Protein AF-A0A8S9TNY2-F1 (afdb_monomer)

Foldseek 3Di:
DLPDQWDQDPVGIDGLCVVCVPPQKDKDWDADDDPDPDPVSLPDDDPGWIFIAGSVRHGQGTRLVVLPVVDPDPVSSVVVSVVSNVVVPDD

InterPro domains:
  IPR036249 Thioredoxin-like superfamily [SSF52833] (18-62)

Sequence (91 aa):
KRLGSTIVSRRGETSTQEALANKTVVGLYFTASPFPTTCGRYDVKTIPTLIFVDANGDVVEREGRRSIENNTTLHKIWDHVSLSRLKAAMP

Structure (mmCIF, N/CA/C/O backbone):
data_AF-A0A8S9TNY2-F1
#
_entry.id   AF-A0A8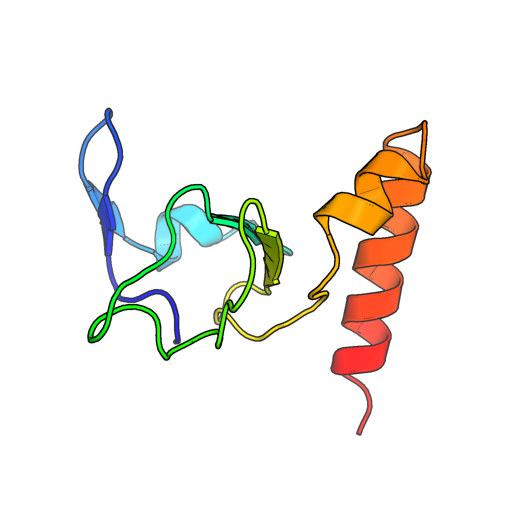S9TNY2-F1
#
loop_
_atom_site.group_PDB
_atom_site.id
_atom_site.type_symbol
_atom_site.label_atom_id
_atom_site.label_alt_id
_atom_site.label_comp_id
_atom_site.label_asym_id
_atom_site.label_entity_id
_atom_site.label_seq_id
_atom_site.pdbx_PDB_ins_code
_atom_site.Cartn_x
_atom_site.Cartn_y
_atom_site.Cartn_z
_atom_site.occupancy
_atom_site.B_iso_or_equiv
_atom_site.auth_seq_id
_atom_site.auth_comp_id
_atom_site.auth_asym_id
_atom_site.auth_atom_id
_atom_site.pdbx_PDB_model_num
ATOM 1 N N . LYS A 1 1 ? -1.018 -7.080 14.549 1.00 65.38 1 LYS A N 1
ATOM 2 C CA . LYS A 1 1 ? -1.322 -6.078 13.494 1.00 65.38 1 LYS A CA 1
ATOM 3 C C . LYS A 1 1 ? -0.048 -5.306 13.148 1.00 65.38 1 LYS A C 1
ATOM 5 O O . LYS A 1 1 ? 0.501 -4.643 14.022 1.00 65.38 1 LYS A O 1
ATOM 10 N N . ARG A 1 2 ? 0.472 -5.430 11.920 1.00 79.81 2 ARG A N 1
ATOM 11 C CA . ARG A 1 2 ? 1.786 -4.880 11.514 1.00 79.81 2 ARG A CA 1
ATOM 12 C C . ARG A 1 2 ? 1.781 -3.360 11.277 1.00 79.81 2 ARG A C 1
ATOM 14 O O . ARG A 1 2 ? 2.845 -2.745 11.337 1.00 79.81 2 ARG A O 1
ATOM 21 N N . LEU A 1 3 ? 0.604 -2.754 11.081 1.00 86.06 3 LEU A N 1
ATOM 22 C CA . LEU A 1 3 ? 0.409 -1.336 10.718 1.00 86.06 3 LEU A CA 1
ATOM 23 C C . LEU A 1 3 ? 0.240 -0.358 11.904 1.00 86.06 3 LEU A C 1
ATOM 25 O O . LEU A 1 3 ? -0.054 0.810 11.686 1.00 86.06 3 LEU A O 1
ATOM 29 N N . GLY A 1 4 ? 0.424 -0.806 13.152 1.00 88.00 4 GLY A N 1
ATOM 30 C CA . GLY A 1 4 ? 0.196 0.039 14.336 1.00 88.00 4 GLY A CA 1
ATOM 31 C C . GLY A 1 4 ? -1.288 0.357 14.583 1.00 88.00 4 GLY A C 1
ATOM 32 O O . GLY A 1 4 ? -2.164 -0.078 13.832 1.00 88.00 4 GLY A O 1
ATOM 33 N N . SER A 1 5 ? -1.582 1.071 15.672 1.00 92.25 5 SER A N 1
ATOM 34 C CA . SER A 1 5 ? -2.951 1.421 16.092 1.00 92.25 5 SER A CA 1
ATOM 35 C C . SER A 1 5 ? -3.486 2.709 15.467 1.00 92.25 5 SER A C 1
ATOM 37 O O . SER A 1 5 ? -4.703 2.878 15.407 1.00 92.25 5 SER A O 1
ATOM 39 N N . THR A 1 6 ? -2.597 3.581 14.990 1.00 93.50 6 THR A N 1
ATOM 40 C CA . THR A 1 6 ? -2.929 4.924 14.507 1.00 93.50 6 THR A CA 1
ATOM 41 C C . THR A 1 6 ? -2.347 5.150 13.114 1.00 93.50 6 THR A C 1
ATOM 43 O O . THR A 1 6 ? -1.181 4.836 12.870 1.00 93.50 6 THR A O 1
ATOM 46 N N . ILE A 1 7 ? -3.144 5.729 12.214 1.00 91.38 7 ILE A N 1
ATOM 47 C CA . ILE A 1 7 ? -2.691 6.261 10.927 1.00 91.38 7 ILE A CA 1
ATOM 48 C C . ILE A 1 7 ? -2.586 7.775 11.050 1.00 91.38 7 ILE A C 1
ATOM 50 O O . ILE A 1 7 ? -3.563 8.450 11.375 1.00 91.38 7 ILE A O 1
ATOM 54 N N . VAL A 1 8 ? -1.405 8.301 10.738 1.00 91.88 8 VAL A N 1
ATOM 55 C CA . VAL A 1 8 ? -1.146 9.740 10.668 1.00 91.88 8 VAL A CA 1
ATOM 56 C C . VAL A 1 8 ? -1.300 10.194 9.221 1.00 91.88 8 VAL A C 1
ATOM 58 O O . VAL A 1 8 ? -0.713 9.613 8.307 1.00 91.88 8 VAL A O 1
ATOM 61 N N . SER A 1 9 ? -2.091 11.239 8.999 1.00 89.25 9 SER A N 1
ATOM 62 C CA . SER A 1 9 ? -2.296 11.838 7.681 1.00 89.25 9 SER A CA 1
ATOM 63 C C . SER A 1 9 ? -2.243 13.362 7.762 1.00 89.25 9 SER A C 1
ATOM 65 O O . SER A 1 9 ? -2.317 13.948 8.839 1.00 89.25 9 SER A O 1
ATOM 67 N N . ARG A 1 10 ? -2.216 14.039 6.607 1.00 92.12 10 ARG A N 1
ATOM 68 C CA . ARG A 1 10 ? -2.347 15.508 6.558 1.00 92.12 10 ARG A CA 1
ATOM 69 C C . ARG A 1 10 ? -3.668 16.011 7.169 1.00 92.12 10 ARG A C 1
ATOM 71 O O . ARG A 1 10 ? -3.744 17.165 7.565 1.00 92.12 10 ARG A O 1
ATOM 78 N N . ARG A 1 11 ? -4.708 15.170 7.226 1.00 90.69 11 ARG A N 1
ATOM 79 C CA . ARG A 1 11 ? -6.027 15.509 7.792 1.00 90.69 11 ARG A CA 1
ATOM 80 C C . ARG A 1 11 ? -6.116 15.259 9.301 1.00 90.69 11 ARG A C 1
ATOM 82 O O . ARG A 1 11 ? -7.188 15.430 9.867 1.00 90.69 11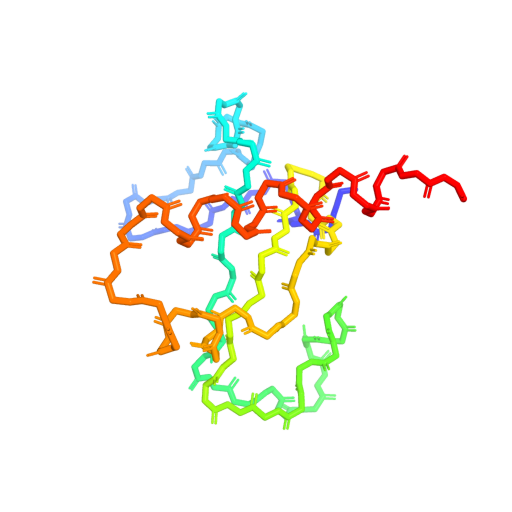 ARG A O 1
ATOM 89 N N . GLY A 1 12 ? -5.017 14.844 9.927 1.00 93.50 12 GLY A N 1
ATOM 90 C CA . GLY A 1 12 ? -4.969 14.429 11.323 1.00 93.50 12 GLY A CA 1
ATOM 91 C C . GLY A 1 12 ? -4.777 12.923 11.480 1.00 93.50 12 GLY A C 1
ATOM 92 O O . GLY A 1 12 ? -4.484 12.200 10.516 1.00 93.50 12 GLY A O 1
ATOM 93 N N . GLU A 1 13 ? -4.923 12.481 12.722 1.00 95.69 13 GLU A N 1
ATOM 94 C CA . GLU A 1 13 ? -4.755 11.095 13.146 1.00 95.69 13 GLU A CA 1
ATOM 95 C C . GLU A 1 13 ? -6.103 10.372 13.221 1.00 95.69 13 GLU A C 1
ATOM 97 O O . GLU A 1 13 ? -7.122 10.955 13.584 1.00 95.69 13 GLU A O 1
ATOM 102 N N . THR A 1 14 ? -6.113 9.087 12.880 1.00 94.88 14 THR A N 1
ATOM 103 C CA . THR A 1 14 ? -7.290 8.215 13.003 1.00 94.88 14 THR A CA 1
ATOM 104 C C . THR A 1 14 ? -6.860 6.811 13.411 1.00 94.88 14 THR A C 1
ATOM 106 O O . THR A 1 14 ? -5.696 6.433 13.244 1.00 94.88 14 THR A O 1
ATOM 109 N N . SER A 1 15 ? -7.786 6.011 13.936 1.00 94.50 15 SER A N 1
ATOM 110 C CA . SER A 1 15 ? -7.479 4.623 14.261 1.00 94.50 15 SER A CA 1
ATOM 111 C C . SER A 1 15 ? -7.233 3.808 12.984 1.00 94.50 15 SER A C 1
ATOM 113 O O . SER A 1 15 ? -7.982 3.877 12.007 1.00 94.50 15 SER A O 1
ATOM 115 N N . THR A 1 16 ? -6.204 2.960 12.992 1.00 93.06 16 THR A N 1
ATOM 116 C CA . THR A 1 16 ? -5.927 2.020 11.891 1.00 93.06 16 THR A CA 1
ATOM 117 C C . THR A 1 16 ? -7.084 1.040 11.686 1.00 93.06 16 THR A C 1
ATOM 119 O O . THR A 1 16 ? -7.228 0.451 10.621 1.00 93.06 16 THR A O 1
ATOM 122 N N . GLN A 1 17 ? -7.900 0.790 12.711 1.00 90.81 17 GLN A N 1
ATOM 123 C CA . GLN A 1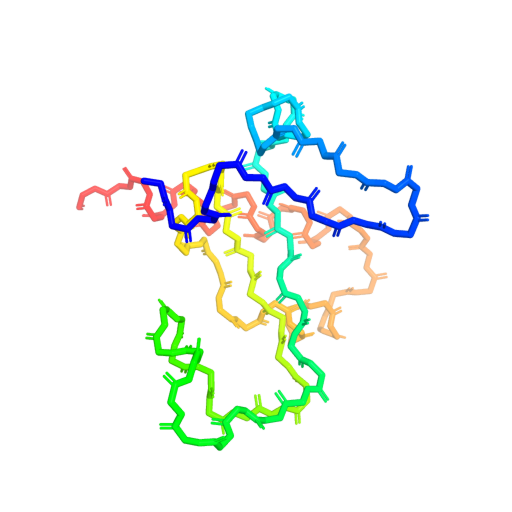 17 ? -9.095 -0.039 12.572 1.00 90.81 17 GLN A CA 1
ATOM 124 C C . GLN A 1 17 ? -10.159 0.655 11.724 1.00 90.81 17 GLN A C 1
ATOM 126 O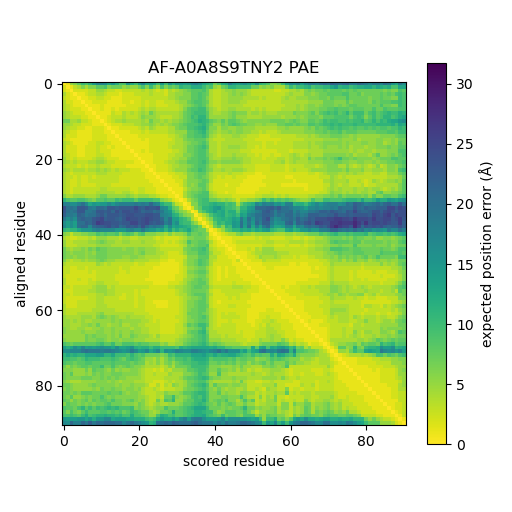 O . GLN A 1 17 ? -10.612 0.072 10.746 1.00 90.81 17 GLN A O 1
ATOM 131 N N . GLU A 1 18 ? -10.515 1.890 12.064 1.00 91.75 18 GLU A N 1
ATOM 132 C CA . GLU A 1 18 ? -11.529 2.665 11.349 1.00 91.75 18 GLU A CA 1
ATOM 133 C C . GLU A 1 18 ? -11.104 2.948 9.906 1.00 91.75 18 GLU A C 1
ATOM 135 O O . GLU A 1 18 ? -11.849 2.667 8.967 1.00 91.75 18 GLU A O 1
ATOM 140 N N . ALA A 1 19 ? -9.861 3.394 9.708 1.00 90.75 19 ALA A N 1
ATOM 141 C CA . ALA A 1 19 ? -9.339 3.704 8.382 1.00 90.75 19 ALA A CA 1
ATOM 142 C C . ALA A 1 19 ? -9.335 2.496 7.425 1.00 90.75 19 ALA A C 1
ATOM 144 O O . ALA A 1 19 ? -9.443 2.664 6.205 1.00 90.75 19 ALA A O 1
ATOM 145 N N . LEU A 1 20 ? -9.212 1.279 7.969 1.00 91.50 20 LEU A N 1
ATOM 146 C CA . LEU A 1 20 ? -9.125 0.038 7.196 1.00 91.50 20 LEU A CA 1
ATOM 147 C C . LEU A 1 20 ? -10.403 -0.814 7.234 1.00 91.50 20 LEU A C 1
ATOM 149 O O . LEU A 1 20 ? -10.433 -1.844 6.568 1.00 91.50 20 LEU A O 1
ATOM 153 N N . ALA A 1 21 ? -11.458 -0.405 7.949 1.00 89.75 21 ALA A N 1
ATOM 154 C CA . ALA A 1 21 ? -12.630 -1.244 8.237 1.00 89.75 21 ALA A CA 1
ATOM 155 C C . ALA A 1 21 ? -13.293 -1.855 6.987 1.00 89.75 21 ALA A C 1
ATOM 157 O O . ALA A 1 21 ? -13.743 -2.994 7.014 1.00 89.75 21 ALA A O 1
ATOM 158 N N . ASN A 1 22 ? -13.292 -1.117 5.874 1.00 89.75 22 ASN A N 1
ATOM 159 C CA . ASN A 1 22 ? -13.882 -1.537 4.598 1.00 89.75 22 ASN A CA 1
ATOM 160 C C . ASN A 1 22 ? -12.827 -1.681 3.486 1.00 89.75 22 ASN A C 1
ATOM 162 O O . ASN A 1 22 ? -13.117 -1.476 2.307 1.00 89.75 22 ASN A O 1
ATOM 166 N N . LYS A 1 23 ? -11.567 -1.936 3.854 1.00 90.88 23 LYS A N 1
ATOM 167 C CA . LYS A 1 23 ? -10.444 -2.086 2.923 1.00 90.88 23 LYS A CA 1
ATOM 168 C C . LYS A 1 23 ? -9.993 -3.541 2.936 1.00 90.88 23 LYS A C 1
ATOM 170 O O . LYS A 1 23 ? -9.572 -4.063 3.961 1.00 90.88 23 LYS A O 1
ATOM 175 N N . THR A 1 24 ? -10.064 -4.191 1.782 1.00 89.06 24 THR A N 1
ATOM 176 C CA . THR A 1 24 ? -9.585 -5.570 1.613 1.00 89.06 24 THR A CA 1
ATOM 177 C C . THR A 1 24 ? -8.077 -5.634 1.391 1.00 89.06 24 THR A C 1
ATOM 179 O O . THR A 1 24 ? -7.443 -6.600 1.806 1.00 89.06 24 THR A O 1
ATOM 182 N N . VAL A 1 25 ? -7.514 -4.607 0.749 1.00 91.56 25 VAL A N 1
ATOM 183 C CA . VAL A 1 25 ? -6.089 -4.471 0.441 1.00 91.56 25 VAL A CA 1
ATOM 184 C C . VAL A 1 25 ? -5.658 -3.016 0.633 1.00 91.56 25 VAL A C 1
ATOM 186 O O . VAL A 1 25 ? -6.419 -2.086 0.353 1.00 91.56 25 VAL A O 1
ATOM 189 N N . VAL A 1 26 ? -4.425 -2.822 1.097 1.00 92.75 26 VAL A N 1
ATOM 190 C CA . VAL A 1 26 ? -3.766 -1.527 1.290 1.00 92.75 26 VAL A CA 1
ATOM 191 C C . VAL A 1 26 ? -2.444 -1.519 0.526 1.00 92.75 26 VAL A C 1
ATOM 193 O O . VAL A 1 26 ? -1.667 -2.464 0.624 1.00 92.75 26 VAL A O 1
ATOM 196 N N . GLY A 1 27 ? -2.171 -0.452 -0.227 1.00 92.94 27 GLY A N 1
ATOM 197 C CA . GLY A 1 27 ? -0.874 -0.231 -0.869 1.00 92.94 27 GLY A CA 1
ATOM 198 C C . GLY A 1 27 ? 0.058 0.590 0.023 1.00 92.94 27 GLY A C 1
ATOM 199 O O . GLY A 1 27 ? -0.285 1.705 0.412 1.00 92.94 27 GLY A O 1
ATOM 200 N N . LEU A 1 28 ? 1.239 0.058 0.325 1.00 92.00 28 LEU A N 1
ATOM 201 C CA . LEU A 1 28 ? 2.317 0.746 1.031 1.00 92.00 28 LEU A CA 1
ATOM 202 C C . LEU A 1 28 ? 3.378 1.179 0.018 1.00 92.00 28 LEU A C 1
ATOM 204 O O . LEU A 1 28 ? 4.080 0.336 -0.544 1.00 92.00 28 LEU A O 1
ATOM 208 N N . TYR A 1 29 ? 3.476 2.487 -0.227 1.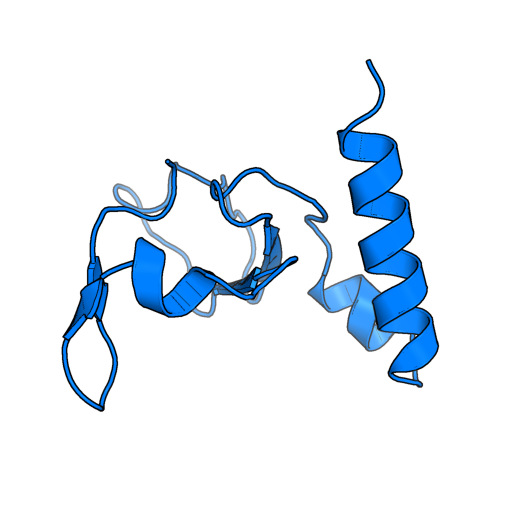00 91.94 29 TYR A N 1
ATOM 209 C CA . TYR A 1 29 ? 4.427 3.059 -1.178 1.00 91.94 29 TYR A CA 1
ATOM 210 C C . TYR A 1 29 ? 5.632 3.662 -0.456 1.00 91.94 29 TYR A C 1
ATOM 212 O O . TYR A 1 29 ? 5.513 4.646 0.272 1.00 91.94 29 TYR A O 1
ATOM 220 N N . PHE A 1 30 ? 6.796 3.059 -0.661 1.00 89.19 30 PHE A N 1
ATOM 221 C CA . PHE A 1 30 ? 8.058 3.455 -0.055 1.00 89.19 30 PHE A CA 1
ATOM 222 C C . PHE A 1 30 ? 8.843 4.312 -1.048 1.00 89.19 30 PHE A C 1
ATOM 224 O O . PHE A 1 30 ? 9.241 3.827 -2.108 1.00 89.19 30 PHE A O 1
ATOM 231 N N . THR A 1 31 ? 9.070 5.580 -0.704 1.00 84.69 31 THR A N 1
ATOM 232 C CA . THR A 1 31 ? 9.740 6.577 -1.565 1.00 84.69 31 THR A CA 1
ATOM 233 C C . THR A 1 31 ? 11.120 6.997 -1.074 1.00 84.69 31 THR A C 1
ATOM 235 O O . THR A 1 31 ? 11.831 7.690 -1.794 1.00 84.69 31 THR A O 1
ATOM 238 N N . ALA A 1 32 ? 11.517 6.581 0.125 1.00 78.81 32 ALA A N 1
ATOM 239 C CA . ALA A 1 32 ? 12.835 6.839 0.687 1.00 78.81 32 ALA A CA 1
ATOM 240 C C . ALA A 1 32 ? 13.403 5.537 1.249 1.00 78.81 32 ALA A C 1
ATOM 242 O O . ALA A 1 32 ? 12.662 4.747 1.844 1.00 78.81 32 ALA A O 1
ATOM 243 N N . SER A 1 33 ? 14.701 5.298 1.031 1.00 62.69 33 SER A N 1
ATOM 244 C CA . SER A 1 33 ? 15.348 4.104 1.562 1.00 62.69 33 SER A CA 1
ATOM 245 C C . SER A 1 33 ? 15.611 4.324 3.052 1.00 62.69 33 SER A C 1
ATOM 247 O O . SER A 1 33 ? 16.175 5.344 3.453 1.00 62.69 33 SER A O 1
ATOM 249 N N . PRO A 1 34 ? 15.175 3.400 3.904 1.00 56.44 34 PRO A N 1
ATOM 250 C CA . PRO A 1 34 ? 15.375 3.522 5.332 1.00 56.44 34 PRO A CA 1
ATOM 251 C C . PRO A 1 34 ? 16.776 3.026 5.690 1.00 56.44 34 PRO A C 1
ATOM 253 O O . PRO A 1 34 ? 16.978 1.848 5.965 1.00 56.44 34 PRO A O 1
ATOM 256 N N . PHE A 1 35 ? 17.754 3.926 5.694 1.00 54.66 35 PHE A N 1
ATOM 257 C CA . PHE A 1 35 ? 19.005 3.714 6.425 1.00 54.66 35 PHE A CA 1
ATOM 258 C C . PHE A 1 35 ? 18.792 4.046 7.917 1.00 54.66 35 PHE A C 1
ATOM 260 O O . PHE A 1 35 ? 18.237 5.102 8.214 1.00 54.66 35 PHE A O 1
ATOM 267 N N . PRO A 1 36 ? 19.285 3.254 8.889 1.00 55.81 36 PRO A N 1
ATOM 268 C CA . PRO A 1 36 ? 19.396 1.801 8.933 1.00 55.81 36 PRO A CA 1
ATOM 269 C C . PRO A 1 36 ? 18.581 1.162 10.090 1.00 55.81 36 PRO A C 1
ATOM 271 O O . PRO A 1 36 ? 18.943 0.081 10.541 1.00 55.81 36 PRO A O 1
ATOM 274 N N . THR A 1 37 ? 17.511 1.779 10.626 1.00 45.62 37 THR A N 1
ATOM 275 C CA . THR A 1 37 ? 16.886 1.257 11.875 1.00 45.62 37 THR A CA 1
ATOM 276 C C . THR A 1 37 ? 15.356 1.186 11.968 1.00 45.62 37 THR A C 1
ATOM 278 O O . THR A 1 37 ? 14.871 0.606 12.936 1.00 45.62 37 THR A O 1
ATOM 281 N N . THR A 1 38 ? 14.551 1.674 11.013 1.00 46.91 38 THR A N 1
ATOM 282 C CA . THR A 1 38 ? 13.089 1.804 11.268 1.00 46.91 38 THR A CA 1
ATOM 283 C C . THR A 1 38 ? 12.117 1.144 10.281 1.00 46.91 38 THR A C 1
ATOM 285 O O . THR A 1 38 ? 10.930 1.067 10.591 1.00 46.91 38 THR A O 1
ATOM 288 N N . CYS A 1 39 ? 12.563 0.541 9.171 1.00 51.47 39 CYS A N 1
ATOM 289 C CA . CYS A 1 39 ? 11.648 -0.111 8.204 1.00 51.47 39 CYS A CA 1
ATOM 290 C C . CYS A 1 39 ? 11.790 -1.634 8.071 1.00 51.47 39 CYS A C 1
ATOM 292 O O . CYS A 1 39 ? 11.253 -2.225 7.131 1.00 51.47 39 CYS A O 1
ATOM 294 N N . GLY A 1 40 ? 12.435 -2.298 9.033 1.00 59.88 40 GLY A N 1
ATOM 295 C CA . GLY A 1 40 ? 12.639 -3.753 9.015 1.00 59.88 40 GLY A CA 1
ATOM 296 C C . GLY A 1 40 ? 11.359 -4.604 8.939 1.00 59.88 40 GLY A C 1
ATOM 297 O O . GLY A 1 40 ? 11.439 -5.801 8.701 1.00 59.88 40 GLY A O 1
ATOM 298 N N . ARG A 1 41 ? 10.159 -4.020 9.090 1.00 76.56 41 ARG A N 1
ATOM 299 C CA . ARG A 1 41 ? 8.891 -4.774 9.068 1.00 76.56 41 ARG A CA 1
ATOM 300 C C . ARG A 1 41 ? 8.559 -5.400 7.711 1.00 76.56 41 ARG A C 1
ATOM 302 O O . ARG A 1 41 ? 7.888 -6.430 7.693 1.00 76.56 41 ARG A O 1
ATOM 309 N N . TYR A 1 42 ? 9.005 -4.790 6.609 1.00 85.25 42 TYR A N 1
ATOM 310 C CA . TYR A 1 42 ? 8.723 -5.267 5.246 1.00 85.25 42 TYR A CA 1
ATOM 311 C C . TYR A 1 42 ? 9.976 -5.582 4.413 1.00 85.25 42 TYR A C 1
ATOM 313 O O . TYR A 1 42 ? 9.823 -6.096 3.304 1.00 85.25 42 TYR A O 1
ATOM 321 N N . ASP A 1 43 ? 11.178 -5.335 4.954 1.00 82.81 43 ASP A N 1
ATOM 322 C CA . ASP A 1 43 ? 12.484 -5.585 4.310 1.00 82.81 43 ASP A CA 1
ATOM 323 C C . ASP A 1 43 ? 12.595 -4.985 2.892 1.00 82.81 43 ASP A C 1
ATOM 325 O O . ASP A 1 43 ? 12.921 -5.656 1.913 1.00 82.81 43 ASP A O 1
ATOM 329 N N . VAL A 1 44 ? 12.251 -3.700 2.752 1.00 84.44 44 VAL A N 1
ATOM 330 C CA . VAL A 1 44 ? 12.328 -2.989 1.465 1.00 84.44 44 VAL A CA 1
ATOM 331 C C . VAL A 1 44 ? 13.777 -2.589 1.181 1.00 84.44 44 VAL A C 1
ATOM 333 O O . VAL A 1 44 ? 14.325 -1.726 1.862 1.00 84.44 44 VAL A O 1
ATOM 336 N N . LYS A 1 45 ? 14.379 -3.193 0.148 1.00 81.44 45 LYS A N 1
ATOM 337 C CA . LYS A 1 45 ? 15.792 -2.985 -0.235 1.00 81.44 45 LYS A CA 1
ATOM 338 C C . LYS A 1 45 ? 16.000 -1.956 -1.345 1.00 81.44 45 LYS A C 1
ATOM 340 O O . LYS A 1 45 ? 17.084 -1.397 -1.477 1.00 81.44 45 LYS A O 1
ATOM 345 N N . THR A 1 46 ? 14.972 -1.707 -2.149 1.00 82.81 46 THR A N 1
ATOM 346 C CA . THR A 1 46 ? 15.038 -0.834 -3.328 1.00 82.81 46 THR A CA 1
ATOM 347 C C . THR A 1 46 ? 13.891 0.159 -3.290 1.00 82.81 46 THR A C 1
ATOM 349 O O . THR A 1 46 ? 12.830 -0.127 -2.740 1.00 82.81 46 THR A O 1
ATOM 352 N N . ILE A 1 47 ? 14.100 1.340 -3.859 1.00 86.94 47 ILE A N 1
ATOM 353 C CA . ILE A 1 47 ? 13.119 2.422 -3.886 1.00 86.94 47 ILE A CA 1
ATOM 354 C C . ILE A 1 47 ? 12.996 2.952 -5.324 1.00 86.94 47 ILE A C 1
ATOM 356 O O . ILE A 1 47 ? 14.001 2.995 -6.032 1.00 86.94 47 ILE A O 1
ATOM 360 N N . PRO A 1 48 ? 11.801 3.395 -5.754 1.00 90.69 48 PRO A N 1
ATOM 361 C CA . PRO A 1 48 ? 10.538 3.248 -5.041 1.00 90.69 48 PRO A CA 1
ATOM 362 C C . PRO A 1 48 ? 9.968 1.830 -5.135 1.00 90.69 48 PRO A C 1
ATOM 364 O O . PRO A 1 48 ? 10.076 1.177 -6.175 1.00 90.69 48 PRO A O 1
ATOM 367 N N . THR A 1 49 ? 9.338 1.388 -4.044 1.00 90.81 49 THR A N 1
ATOM 368 C CA . THR A 1 49 ? 8.708 0.064 -3.907 1.00 90.81 49 THR A CA 1
ATOM 369 C C . THR A 1 49 ? 7.256 0.217 -3.470 1.00 90.81 49 THR A C 1
ATOM 371 O O . THR A 1 49 ? 6.956 1.002 -2.574 1.00 90.81 49 THR A O 1
ATOM 374 N N . LEU A 1 50 ? 6.355 -0.550 -4.086 1.00 92.75 50 LEU A N 1
ATOM 375 C CA . LEU A 1 50 ? 4.947 -0.646 -3.699 1.00 92.75 50 LEU A CA 1
ATOM 376 C C . LEU A 1 50 ? 4.645 -2.081 -3.268 1.00 92.75 50 LEU A C 1
ATOM 378 O O . LEU A 1 50 ? 4.751 -2.991 -4.087 1.00 92.75 50 LEU A O 1
ATOM 382 N N . ILE A 1 51 ? 4.237 -2.257 -2.014 1.00 93.12 51 ILE A N 1
ATOM 383 C CA . ILE A 1 51 ? 3.796 -3.545 -1.464 1.00 93.12 51 ILE A CA 1
ATOM 384 C C . ILE A 1 51 ? 2.300 -3.460 -1.185 1.00 93.12 51 ILE A C 1
ATOM 386 O O . ILE A 1 51 ? 1.846 -2.514 -0.544 1.00 93.12 51 ILE A O 1
ATOM 390 N N . PHE A 1 52 ? 1.540 -4.456 -1.623 1.00 94.56 52 PHE A N 1
ATOM 391 C CA . PHE A 1 52 ? 0.157 -4.640 -1.206 1.00 94.56 52 PHE A CA 1
ATOM 392 C C . PHE A 1 52 ? 0.096 -5.542 0.025 1.00 94.56 52 PHE A C 1
ATOM 394 O O . PHE A 1 52 ? 0.739 -6.593 0.074 1.00 94.56 52 PHE A O 1
ATOM 401 N N . VAL A 1 53 ? -0.691 -5.128 1.012 1.00 93.06 53 VAL A N 1
ATOM 402 C CA . VAL A 1 53 ? -0.925 -5.852 2.264 1.00 93.06 53 VAL A CA 1
ATOM 403 C C . VAL A 1 53 ? -2.419 -5.957 2.556 1.00 93.06 53 VAL A C 1
ATOM 405 O O . VAL A 1 53 ? -3.217 -5.193 2.012 1.00 93.06 53 VAL A O 1
ATOM 408 N N . ASP A 1 54 ? -2.809 -6.882 3.423 1.00 91.44 54 ASP A N 1
ATOM 409 C CA . ASP A 1 54 ? -4.177 -6.976 3.931 1.00 91.44 54 ASP A CA 1
ATOM 410 C C . ASP A 1 54 ? -4.444 -5.993 5.099 1.00 91.44 54 ASP A C 1
ATOM 412 O O . ASP A 1 54 ? -3.591 -5.188 5.487 1.00 91.44 54 ASP A O 1
ATOM 416 N N . ALA A 1 55 ? -5.639 -6.059 5.697 1.00 87.88 55 ALA A N 1
ATOM 417 C CA . ALA A 1 55 ? -6.018 -5.218 6.839 1.00 87.88 55 ALA A CA 1
ATOM 418 C C . ALA A 1 55 ? -5.209 -5.492 8.130 1.00 87.88 55 ALA A C 1
ATOM 420 O O . ALA A 1 55 ? -5.157 -4.640 9.028 1.00 87.88 55 ALA A O 1
ATOM 421 N N . ASN A 1 56 ? -4.563 -6.658 8.240 1.00 87.19 56 ASN A N 1
ATOM 422 C CA . ASN A 1 56 ? -3.652 -7.000 9.334 1.00 87.19 56 ASN A CA 1
ATOM 423 C C . ASN A 1 56 ? -2.236 -6.454 9.098 1.00 87.19 56 ASN A C 1
ATOM 425 O O . ASN A 1 56 ? -1.459 -6.307 10.057 1.00 87.19 56 ASN A O 1
ATOM 429 N N . GLY A 1 57 ? -1.942 -6.077 7.851 1.00 88.62 57 GLY A N 1
ATOM 430 C CA . GLY A 1 57 ? -0.641 -5.659 7.353 1.00 88.62 57 GLY A CA 1
ATOM 431 C C . GLY A 1 57 ? 0.203 -6.823 6.840 1.00 88.62 57 GLY A C 1
ATOM 432 O O . GLY A 1 57 ? 1.405 -6.652 6.658 1.00 88.62 57 GLY A O 1
ATOM 433 N N . ASP A 1 58 ? -0.383 -8.002 6.647 1.00 90.75 58 ASP A N 1
ATOM 434 C CA . ASP A 1 58 ? 0.315 -9.153 6.089 1.00 90.75 58 ASP A CA 1
ATOM 435 C C . ASP A 1 58 ? 0.428 -9.023 4.568 1.00 90.75 58 ASP A C 1
ATOM 437 O O . ASP A 1 58 ? -0.435 -8.455 3.899 1.00 90.75 58 ASP A O 1
ATOM 441 N N . VAL A 1 59 ? 1.556 -9.480 4.024 1.00 91.94 59 VAL A N 1
ATOM 442 C CA . VAL A 1 59 ? 1.926 -9.232 2.627 1.00 91.94 59 VAL A CA 1
ATOM 443 C C . VAL A 1 59 ? 1.042 -10.040 1.684 1.00 91.94 59 VAL A C 1
ATOM 445 O O . VAL A 1 59 ? 0.977 -11.260 1.784 1.00 91.94 59 VAL A O 1
ATOM 448 N N . VAL A 1 60 ? 0.427 -9.340 0.732 1.00 94.38 60 VAL A N 1
ATOM 449 C CA . VAL A 1 60 ? -0.352 -9.911 -0.372 1.00 94.38 60 VAL A CA 1
ATOM 450 C C . VAL A 1 60 ? 0.483 -9.971 -1.651 1.00 94.38 60 VAL A C 1
ATOM 452 O O . VAL A 1 60 ? 0.474 -10.982 -2.340 1.00 94.38 60 VAL A O 1
ATOM 455 N N . GLU A 1 61 ? 1.209 -8.897 -1.974 1.00 92.50 61 GLU A N 1
ATOM 456 C CA . GLU A 1 61 ? 2.030 -8.791 -3.188 1.00 92.50 61 GLU A CA 1
ATOM 457 C C . GLU A 1 61 ? 3.190 -7.813 -2.953 1.00 92.50 61 GLU A C 1
ATOM 459 O O . GLU A 1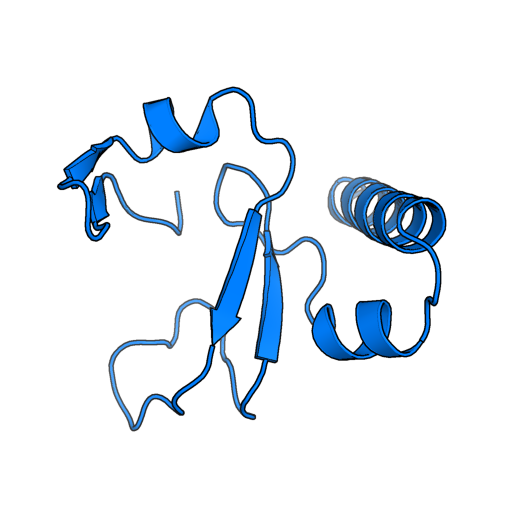 61 ? 2.979 -6.712 -2.442 1.00 92.50 61 GLU A O 1
ATOM 464 N N . ARG A 1 62 ? 4.421 -8.189 -3.316 1.00 91.69 62 ARG A N 1
ATOM 465 C CA . ARG A 1 62 ? 5.631 -7.388 -3.040 1.00 91.69 62 ARG A CA 1
ATOM 466 C C . ARG A 1 62 ? 6.070 -6.528 -4.211 1.00 91.69 62 ARG A C 1
ATOM 468 O O . ARG A 1 62 ? 6.693 -5.492 -4.000 1.00 91.69 62 ARG A O 1
ATOM 475 N N . GLU A 1 63 ? 5.754 -6.942 -5.429 1.00 90.19 63 GLU A N 1
ATOM 476 C CA . GLU A 1 63 ? 6.196 -6.272 -6.648 1.00 90.19 63 GLU A CA 1
ATOM 477 C C . GLU A 1 63 ? 5.087 -5.408 -7.248 1.00 90.19 63 GLU A C 1
ATOM 479 O O . GLU A 1 63 ? 4.944 -5.292 -8.467 1.00 90.19 63 GLU A O 1
ATOM 484 N N . GLY A 1 64 ? 4.292 -4.765 -6.388 1.00 89.94 64 GLY A N 1
ATOM 485 C CA . GLY A 1 64 ? 3.113 -4.008 -6.795 1.00 89.94 64 GLY A CA 1
ATOM 486 C C . GLY A 1 64 ? 3.425 -2.947 -7.848 1.00 89.94 64 GLY A C 1
ATOM 487 O O . GLY A 1 64 ? 2.640 -2.748 -8.768 1.00 89.94 64 GLY A O 1
ATOM 488 N N . ARG A 1 65 ? 4.606 -2.321 -7.782 1.00 89.69 65 ARG A N 1
ATOM 489 C CA . ARG A 1 65 ? 5.040 -1.331 -8.778 1.00 89.69 65 ARG A CA 1
ATOM 490 C C . ARG A 1 65 ? 5.169 -1.953 -10.172 1.00 89.69 65 ARG A C 1
ATOM 492 O O . ARG A 1 65 ? 4.545 -1.464 -11.106 1.00 89.69 65 ARG A O 1
ATOM 499 N N . ARG A 1 66 ? 5.911 -3.059 -10.285 1.00 88.69 66 ARG A N 1
ATOM 500 C CA . ARG A 1 66 ? 6.084 -3.808 -11.539 1.00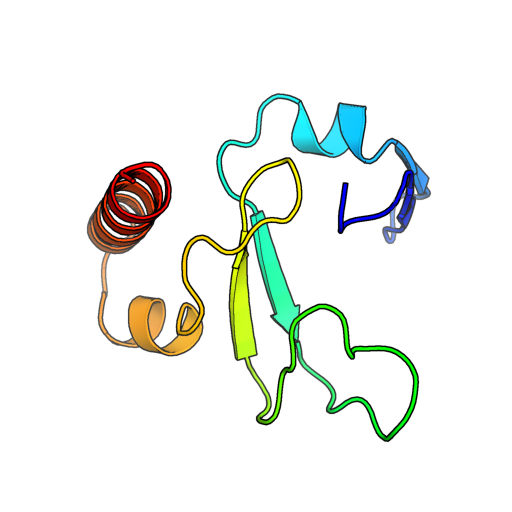 88.69 66 ARG A CA 1
ATOM 501 C C . ARG A 1 66 ? 4.743 -4.333 -12.051 1.00 88.69 66 ARG A C 1
ATOM 503 O O . ARG A 1 66 ? 4.460 -4.261 -13.241 1.00 88.69 66 ARG A O 1
ATOM 510 N N . SER A 1 67 ? 3.891 -4.811 -11.143 1.00 85.81 67 SER A N 1
ATOM 511 C CA . SER A 1 67 ? 2.537 -5.259 -11.474 1.00 85.81 67 SER A CA 1
ATOM 512 C C . SER A 1 67 ? 1.680 -4.142 -12.068 1.00 85.81 67 SER A C 1
ATOM 514 O O . SER A 1 67 ? 0.917 -4.418 -12.988 1.00 85.81 67 SER A O 1
ATOM 516 N N . ILE A 1 68 ? 1.763 -2.911 -11.558 1.00 87.19 68 ILE A N 1
ATOM 517 C CA . ILE A 1 68 ? 1.022 -1.771 -12.115 1.00 87.19 68 ILE A CA 1
ATOM 518 C C . ILE A 1 68 ? 1.613 -1.363 -13.467 1.00 87.19 68 ILE A C 1
ATOM 520 O O . ILE A 1 68 ? 0.864 -1.192 -14.421 1.00 87.19 68 ILE A O 1
ATOM 524 N N . GLU A 1 69 ? 2.939 -1.256 -13.573 1.00 87.38 69 GLU A N 1
ATOM 525 C CA . GLU A 1 69 ? 3.626 -0.874 -14.818 1.00 87.38 69 GLU A CA 1
ATOM 526 C C . GLU A 1 69 ? 3.317 -1.848 -15.971 1.00 87.38 69 GLU A C 1
ATOM 528 O O . GLU A 1 69 ? 3.112 -1.421 -17.105 1.00 87.38 69 GLU A O 1
ATOM 533 N N . ASN A 1 70 ? 3.189 -3.145 -15.675 1.00 85.56 70 ASN A N 1
ATOM 534 C CA . ASN A 1 70 ? 2.887 -4.174 -16.673 1.00 85.56 70 ASN A CA 1
ATOM 535 C C . ASN A 1 70 ? 1.393 -4.293 -17.029 1.00 85.56 70 ASN A C 1
ATOM 537 O O . ASN A 1 70 ? 1.047 -4.998 -17.978 1.00 85.56 70 ASN A O 1
ATOM 541 N N . ASN A 1 71 ? 0.492 -3.644 -16.283 1.00 77.50 71 ASN A N 1
ATOM 542 C CA . ASN A 1 71 ? -0.952 -3.754 -16.484 1.00 77.50 71 ASN A CA 1
ATOM 543 C C . ASN A 1 71 ? -1.579 -2.382 -16.755 1.00 77.50 71 ASN A C 1
ATOM 545 O O . ASN A 1 71 ? -1.815 -1.591 -15.850 1.00 77.50 71 ASN A O 1
ATOM 549 N N . THR A 1 72 ? -1.949 -2.132 -18.011 1.00 70.81 72 THR A N 1
ATOM 550 C CA . THR A 1 72 ? -2.481 -0.834 -18.467 1.00 70.81 72 THR A CA 1
ATOM 551 C C . THR A 1 72 ? -3.917 -0.530 -18.024 1.00 70.81 72 THR A C 1
ATOM 553 O O . THR A 1 72 ? -4.400 0.579 -18.240 1.00 70.81 72 THR A O 1
ATOM 556 N N . THR A 1 73 ? -4.624 -1.483 -17.406 1.00 84.75 73 THR A N 1
ATOM 557 C CA . THR A 1 73 ? -6.036 -1.331 -17.009 1.00 84.75 73 THR A CA 1
ATOM 558 C C . THR A 1 73 ? -6.268 -1.714 -15.554 1.00 84.75 73 THR A C 1
ATOM 560 O O . THR A 1 73 ? -5.815 -2.772 -15.114 1.00 84.75 73 THR A O 1
ATOM 563 N N . LEU A 1 74 ? -7.076 -0.915 -14.849 1.00 82.75 74 LEU A N 1
ATOM 564 C CA . LEU A 1 74 ? -7.405 -1.094 -13.429 1.00 82.75 74 LEU A CA 1
ATOM 565 C C . LEU A 1 74 ? -7.933 -2.493 -13.081 1.00 82.75 74 LEU A C 1
ATOM 567 O O . LEU A 1 74 ? -7.551 -3.041 -12.052 1.00 82.75 74 LEU A O 1
ATOM 571 N N . HIS A 1 75 ? -8.771 -3.087 -13.936 1.00 86.81 75 HIS A N 1
ATOM 572 C CA . HIS A 1 75 ? -9.352 -4.406 -13.669 1.00 86.81 75 HIS A CA 1
ATOM 573 C C . HIS A 1 75 ? -8.279 -5.497 -13.576 1.00 86.81 75 HIS A C 1
ATOM 575 O O . HIS A 1 75 ? -8.247 -6.235 -12.602 1.00 86.81 75 HIS A O 1
ATOM 581 N N . LYS A 1 76 ? -7.303 -5.499 -14.495 1.00 85.56 76 LYS A N 1
ATOM 582 C CA . LYS A 1 76 ? -6.181 -6.452 -14.472 1.00 85.56 76 LYS A CA 1
ATOM 583 C C . LYS A 1 76 ? -5.311 -6.316 -13.223 1.00 85.56 76 LYS A C 1
ATOM 585 O O . LYS A 1 76 ? -4.842 -7.316 -12.689 1.00 85.56 76 LYS A O 1
ATOM 590 N N . ILE A 1 77 ? -5.107 -5.085 -12.746 1.00 86.19 77 ILE A N 1
ATOM 591 C CA . ILE A 1 77 ? -4.389 -4.835 -11.488 1.00 86.19 77 ILE A CA 1
ATOM 592 C C . ILE A 1 77 ? -5.172 -5.450 -10.323 1.00 86.19 77 ILE A C 1
ATOM 594 O O . ILE A 1 77 ? -4.589 -6.121 -9.473 1.00 86.19 77 ILE A O 1
ATOM 598 N N . TRP A 1 78 ? -6.493 -5.254 -10.294 1.00 87.25 78 TRP A N 1
ATOM 599 C CA . TRP A 1 78 ? -7.343 -5.799 -9.240 1.00 87.25 78 TRP A CA 1
ATOM 600 C C . TRP A 1 78 ? -7.430 -7.327 -9.271 1.00 87.25 78 TRP A C 1
ATOM 602 O O . TRP A 1 78 ? -7.332 -7.954 -8.215 1.00 87.25 78 TRP A O 1
ATOM 612 N N . ASP A 1 79 ? -7.550 -7.927 -10.453 1.00 89.19 79 ASP A N 1
ATOM 613 C CA . ASP A 1 79 ? -7.559 -9.380 -10.634 1.00 89.19 79 ASP A CA 1
ATOM 614 C C . ASP A 1 79 ? -6.251 -9.991 -10.133 1.00 89.19 79 ASP A C 1
ATOM 616 O O . ASP A 1 79 ? -6.268 -10.932 -9.342 1.00 89.19 79 ASP A O 1
ATOM 620 N N . HIS A 1 80 ? -5.113 -9.406 -10.521 1.00 87.25 80 HIS A N 1
ATOM 621 C CA . HIS A 1 80 ? -3.798 -9.850 -10.072 1.00 87.25 80 HIS A CA 1
ATOM 622 C C . HIS A 1 80 ? -3.681 -9.821 -8.543 1.00 87.25 80 HIS A C 1
ATOM 624 O O . HIS A 1 80 ? -3.376 -10.836 -7.921 1.00 87.25 80 HIS A O 1
ATOM 630 N N . VAL A 1 81 ? -3.988 -8.679 -7.923 1.00 86.94 81 VAL A N 1
ATOM 631 C CA . VAL A 1 81 ? -3.883 -8.507 -6.466 1.00 86.94 81 VAL A CA 1
ATOM 632 C C . VAL A 1 81 ? -4.859 -9.422 -5.716 1.00 86.94 81 VAL A C 1
ATOM 634 O O . VAL A 1 81 ? -4.501 -9.998 -4.687 1.00 86.94 81 VAL A O 1
ATOM 637 N N . SER A 1 82 ? -6.076 -9.600 -6.236 1.00 88.19 82 SER A N 1
ATOM 638 C CA . SER A 1 82 ? -7.080 -10.492 -5.644 1.00 88.19 82 SER A CA 1
ATOM 639 C C . SER A 1 82 ? -6.641 -11.955 -5.705 1.00 88.19 82 SER A C 1
ATOM 641 O O . SER A 1 82 ? -6.749 -12.670 -4.709 1.00 88.19 82 SER A O 1
ATOM 643 N N . LEU A 1 83 ? -6.085 -12.393 -6.838 1.00 87.25 83 LEU A N 1
ATOM 644 C CA . LEU A 1 83 ? -5.539 -13.741 -6.994 1.00 87.25 83 LEU A CA 1
ATOM 645 C C . LEU A 1 83 ? -4.320 -13.972 -6.092 1.00 87.25 83 LEU A C 1
ATOM 647 O O . LEU A 1 83 ? -4.247 -15.018 -5.447 1.00 87.25 83 LEU A O 1
ATOM 651 N N . SER A 1 84 ? -3.393 -13.012 -5.999 1.00 87.75 84 SER A N 1
ATOM 652 C CA . SER A 1 84 ? -2.240 -13.103 -5.087 1.00 87.75 84 SER A CA 1
ATOM 653 C C . SER A 1 84 ? -2.690 -13.243 -3.632 1.00 87.75 84 SER A C 1
ATOM 655 O O . SER A 1 84 ? -2.154 -14.069 -2.898 1.00 87.75 84 SER A O 1
ATOM 657 N N . ARG A 1 85 ? -3.744 -12.522 -3.230 1.00 88.19 85 ARG A N 1
ATOM 658 C CA . ARG A 1 85 ? -4.329 -12.644 -1.888 1.00 88.19 85 ARG A CA 1
ATOM 659 C C . ARG A 1 85 ? -4.903 -14.032 -1.624 1.00 88.19 85 ARG A C 1
ATOM 661 O O . ARG A 1 85 ? -4.666 -14.581 -0.554 1.00 88.19 85 ARG A O 1
ATOM 668 N N . LEU A 1 86 ? -5.662 -14.589 -2.570 1.00 88.06 86 LEU A N 1
ATOM 669 C CA . LEU A 1 86 ? -6.226 -15.934 -2.424 1.00 88.06 86 LEU A CA 1
ATOM 670 C C . LEU A 1 86 ? -5.118 -16.980 -2.279 1.00 88.06 86 LEU A C 1
ATOM 672 O O . LEU A 1 86 ? -5.203 -17.825 -1.396 1.00 88.06 86 LEU A O 1
ATOM 676 N N . LYS A 1 87 ? -4.050 -16.869 -3.077 1.00 86.56 87 LYS A N 1
ATOM 677 C CA . LYS A 1 87 ? -2.873 -17.743 -2.964 1.00 86.56 87 LYS A CA 1
ATOM 678 C C . LYS A 1 87 ? -2.181 -17.609 -1.609 1.00 86.56 87 LYS A C 1
ATOM 680 O O . LYS A 1 87 ? -1.835 -18.618 -1.016 1.00 86.56 87 LYS A O 1
ATOM 685 N N . ALA A 1 88 ? -2.014 -16.386 -1.105 1.00 80.56 88 ALA A N 1
ATOM 686 C CA . ALA A 1 88 ? -1.400 -16.137 0.200 1.00 80.56 88 ALA A CA 1
ATOM 687 C C . ALA A 1 88 ? -2.235 -16.668 1.384 1.00 80.56 88 ALA A C 1
ATOM 689 O O . ALA A 1 88 ? -1.696 -16.85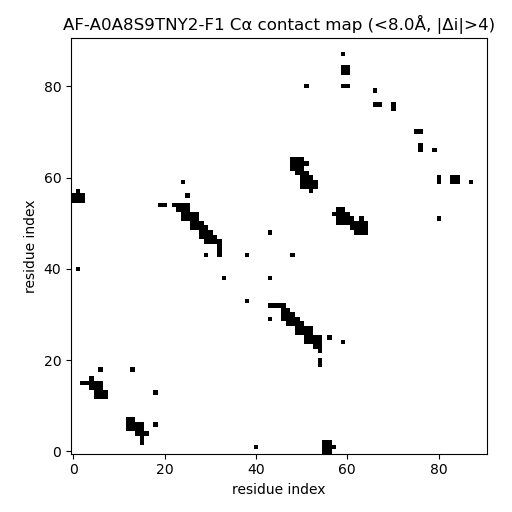9 2.469 1.00 80.56 88 A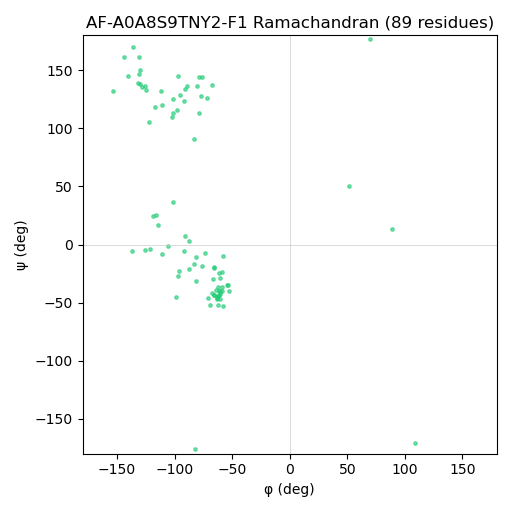LA A O 1
ATOM 690 N N . ALA A 1 89 ? -3.538 -16.893 1.188 1.00 78.12 89 ALA A N 1
ATOM 691 C CA . ALA A 1 89 ? -4.443 -17.451 2.192 1.00 78.12 89 ALA A CA 1
ATOM 692 C C . ALA A 1 89 ? -4.568 -18.989 2.135 1.00 78.12 89 ALA A C 1
ATOM 694 O O . ALA A 1 89 ? -5.243 -19.565 2.988 1.00 78.12 89 ALA A O 1
ATOM 695 N N . MET A 1 90 ? -3.961 -19.650 1.143 1.00 72.00 90 MET A N 1
ATOM 696 C CA . MET A 1 90 ? -3.919 -21.112 1.039 1.00 72.00 90 MET A CA 1
ATOM 697 C C . MET A 1 90 ? -2.681 -21.661 1.778 1.00 72.00 90 MET A C 1
ATOM 699 O O . MET A 1 90 ? -1.615 -21.057 1.655 1.00 72.00 90 MET A O 1
ATOM 703 N N . PRO A 1 91 ? -2.818 -22.751 2.559 1.00 59.72 91 PRO A N 1
ATOM 704 C CA . PRO A 1 91 ? -1.724 -23.342 3.336 1.00 59.72 91 PRO A CA 1
ATOM 705 C C . PRO A 1 91 ? -0.637 -23.993 2.472 1.00 59.72 91 PRO A C 1
ATOM 707 O O . PRO A 1 91 ? -0.965 -24.488 1.368 1.00 59.72 91 PRO A O 1
#

Solvent-accessible surface area (backbone atoms only — not comparable to full-atom values): 5595 Å² total; per-residue (Å²): 111,74,67,58,67,57,44,80,51,98,92,47,75,44,46,39,62,71,79,34,70,90,40,78,64,43,78,49,76,42,82,69,79,66,82,88,80,82,53,75,90,75,67,73,88,64,66,76,37,24,32,31,18,35,75,51,46,51,77,37,41,72,58,41,49,61,51,47,76,75,33,96,44,73,65,59,42,49,52,52,55,52,51,36,37,55,57,68,70,52,133

Nearest PDB structures (foldseek):
  3fw2-assembly2_D  TM=5.637E-01  e=6.934E-01  Bacteroides thetaiotaomicron
  3lef-assembly1_A-2  TM=3.666E-01  e=1.794E+00  synthetic construct

Organism: Phytophthora infestans (NCBI:txid4787)

Mean predicted aligned error: 6.11 Å

Radius of gyration: 13.92 Å; Cα contacts (8 Å, |Δi|>4): 107; chains: 1; bounding box: 33×39×35 Å

pLDDT: mean 84.63, std 11.33, range [45.62, 95.69]

Secondary structure (DSSP, 8-state):
-TT-SEEEETTEEEEHHHHHTT-S-EEEEE-S---SSS-TTTT--SSSEEEEE-TT--EEES-HHHHHHT--SHHHHHHHHHHHHHHHT--